Protein AF-A0A353PDS9-F1 (afdb_monomer)

Sequence (69 aa):
EAFTASVGFDHRLYRQDIAGSIAHARMLARIEVLTATECAQIVEGLEAIRAEIEAGRFEWSVALEDVHM

Mean predicted aligned error: 3.21 Å

Structure (mmCIF, N/CA/C/O backbone):
data_AF-A0A353PDS9-F1
#
_entry.id   AF-A0A353PDS9-F1
#
loop_
_atom_site.group_PDB
_atom_site.id
_atom_site.type_symbol
_atom_site.label_atom_id
_atom_site.label_alt_id
_atom_site.label_comp_id
_atom_site.label_asym_id
_atom_site.label_entity_id
_atom_site.label_seq_id
_atom_site.pdbx_PDB_ins_code
_atom_site.Cartn_x
_atom_site.Cartn_y
_atom_site.Cartn_z
_atom_site.occupancy
_atom_site.B_iso_or_equiv
_atom_site.auth_seq_id
_atom_site.auth_comp_id
_atom_site.auth_asym_id
_atom_site.auth_atom_id
_atom_site.pdbx_PDB_model_num
ATOM 1 N N . GLU A 1 1 ? -1.522 9.273 20.676 1.00 58.41 1 GLU A N 1
ATOM 2 C CA . GLU A 1 1 ? -1.698 8.487 19.438 1.00 58.41 1 GLU A CA 1
ATOM 3 C C . GLU A 1 1 ? -3.170 8.375 19.032 1.00 58.41 1 GLU A C 1
ATOM 5 O O . GLU A 1 1 ? -3.503 8.796 17.940 1.00 58.41 1 GLU A O 1
ATOM 10 N N . ALA A 1 2 ? -4.105 7.982 19.910 1.00 66.00 2 ALA A N 1
ATOM 11 C CA . ALA A 1 2 ? -5.522 7.819 19.522 1.00 66.00 2 ALA A CA 1
ATOM 12 C C . ALA A 1 2 ? -6.245 9.059 18.938 1.00 66.00 2 ALA A C 1
ATOM 14 O O . ALA A 1 2 ? -7.236 8.894 18.238 1.00 66.00 2 ALA A O 1
ATOM 15 N N . PHE A 1 3 ? -5.801 10.291 19.224 1.00 78.50 3 PHE A N 1
ATOM 16 C CA . PHE A 1 3 ? -6.448 11.498 18.684 1.00 78.50 3 PHE A CA 1
ATOM 17 C C . PHE A 1 3 ? -6.175 11.705 17.186 1.00 78.50 3 PHE A C 1
ATOM 19 O O . PHE A 1 3 ? -6.996 12.306 16.500 1.00 78.50 3 PHE A O 1
ATOM 26 N N . THR A 1 4 ? -5.028 11.233 16.689 1.00 86.19 4 THR A N 1
ATOM 27 C CA . THR A 1 4 ? -4.605 11.404 15.291 1.00 86.19 4 THR A CA 1
ATOM 28 C C . THR A 1 4 ? -4.909 10.187 14.426 1.00 86.19 4 THR A C 1
ATOM 30 O O . THR A 1 4 ? -4.950 10.328 13.211 1.00 86.19 4 THR A O 1
ATOM 33 N N . ALA A 1 5 ? -5.169 9.025 15.031 1.00 87.50 5 ALA A N 1
ATOM 34 C CA . ALA A 1 5 ? -5.489 7.807 14.299 1.00 87.50 5 ALA A CA 1
ATOM 35 C C . ALA A 1 5 ? -6.841 7.917 13.567 1.00 87.50 5 ALA A C 1
ATOM 37 O O . ALA A 1 5 ? -7.890 8.126 14.186 1.00 87.50 5 ALA A O 1
ATOM 38 N N . SER A 1 6 ? -6.818 7.728 12.250 1.00 92.81 6 SER A N 1
ATOM 39 C CA . SER A 1 6 ? -7.986 7.745 11.367 1.00 92.81 6 SER A CA 1
ATOM 40 C C . SER A 1 6 ? -8.410 6.361 10.870 1.00 92.81 6 SER A C 1
ATOM 42 O O . SER A 1 6 ? -9.532 6.231 10.369 1.00 92.81 6 SER A O 1
ATOM 44 N N . VAL A 1 7 ? -7.615 5.310 11.126 1.00 91.06 7 VAL A N 1
ATOM 45 C CA . VAL A 1 7 ? -7.897 3.912 10.733 1.00 91.06 7 VAL A CA 1
ATOM 46 C C . VAL A 1 7 ? -9.282 3.420 11.160 1.00 91.06 7 VAL A C 1
ATOM 48 O O . VAL A 1 7 ? -9.919 2.623 10.471 1.00 91.06 7 VAL A O 1
ATOM 51 N N . GLY A 1 8 ? -9.834 3.957 12.254 1.00 90.44 8 GLY A N 1
ATOM 52 C CA . GLY A 1 8 ? -11.192 3.648 12.708 1.00 90.44 8 GLY A CA 1
ATOM 53 C C . GLY A 1 8 ? -12.296 3.986 11.693 1.00 90.44 8 GLY A C 1
ATOM 54 O O . GLY A 1 8 ? -13.381 3.412 11.766 1.00 90.44 8 GLY A O 1
ATOM 55 N N . PHE A 1 9 ? -12.038 4.876 10.729 1.00 92.00 9 PHE A N 1
ATOM 56 C CA . PHE A 1 9 ? -13.012 5.264 9.705 1.00 92.00 9 PHE A CA 1
ATOM 57 C C . PHE A 1 9 ? -12.464 5.308 8.274 1.00 92.00 9 PHE A C 1
ATOM 59 O O . PHE A 1 9 ? -13.256 5.161 7.339 1.00 92.00 9 PHE A O 1
ATOM 66 N N . ASP A 1 10 ? -11.165 5.528 8.065 1.00 95.62 10 ASP A N 1
ATOM 67 C CA . ASP A 1 10 ? -10.587 5.625 6.723 1.00 95.62 10 ASP A CA 1
ATOM 68 C C . ASP A 1 10 ? -10.209 4.268 6.111 1.00 95.62 10 ASP A C 1
ATOM 70 O O . ASP A 1 10 ? -10.103 4.201 4.889 1.00 95.62 10 ASP A O 1
ATOM 74 N N . HIS A 1 11 ? -10.170 3.176 6.891 1.00 93.62 11 HIS A N 1
ATOM 75 C CA . HIS A 1 11 ? -9.945 1.814 6.381 1.00 93.62 11 HIS A CA 1
ATOM 76 C C . HIS A 1 11 ? -10.902 1.450 5.239 1.00 93.62 11 HIS A C 1
ATOM 78 O O . HIS A 1 11 ? -10.568 0.666 4.359 1.00 93.62 11 HIS A O 1
ATOM 84 N N . ARG A 1 12 ? -12.094 2.064 5.185 1.00 95.50 12 ARG A N 1
ATOM 85 C CA . ARG A 1 12 ? -13.053 1.927 4.073 1.00 95.50 12 ARG A CA 1
ATOM 86 C C . ARG A 1 12 ? -12.482 2.328 2.703 1.00 95.50 12 ARG A C 1
ATOM 88 O O . ARG A 1 12 ? -13.087 1.999 1.685 1.00 95.50 12 ARG A O 1
ATOM 95 N N . LEU A 1 13 ? -11.372 3.067 2.684 1.00 97.38 13 LEU A N 1
ATOM 96 C CA . LEU A 1 13 ? -10.666 3.554 1.500 1.00 97.38 13 LEU A CA 1
ATOM 97 C C . LEU A 1 13 ? -9.561 2.597 1.018 1.00 97.38 13 LEU A C 1
ATOM 99 O O . LEU A 1 13 ? -8.887 2.917 0.042 1.00 97.38 13 LEU A O 1
ATOM 103 N N . TYR A 1 14 ? -9.401 1.415 1.633 1.00 97.38 14 TYR A N 1
ATOM 104 C CA . TYR A 1 14 ? -8.340 0.453 1.288 1.00 97.38 14 TYR A CA 1
ATOM 105 C C . TYR A 1 14 ? -8.270 0.123 -0.210 1.00 97.38 14 TYR A C 1
ATOM 107 O O . TYR A 1 14 ? -7.195 -0.097 -0.758 1.00 97.38 14 TYR A O 1
ATOM 115 N N . ARG A 1 15 ? -9.415 0.095 -0.909 1.00 97.75 15 ARG A N 1
ATOM 116 C CA . ARG A 1 15 ? -9.455 -0.206 -2.349 1.00 97.75 15 ARG A CA 1
ATOM 117 C C . ARG A 1 15 ? -8.766 0.875 -3.170 1.00 97.75 15 ARG A C 1
ATOM 119 O O . ARG A 1 15 ? -8.082 0.561 -4.140 1.00 97.75 15 ARG A O 1
ATOM 126 N N . GLN A 1 16 ? -8.994 2.135 -2.811 1.00 98.31 16 GLN A N 1
ATOM 127 C CA . GLN A 1 16 ? -8.395 3.290 -3.462 1.00 98.31 16 GLN A CA 1
ATOM 128 C C . GLN A 1 16 ? -6.904 3.356 -3.150 1.00 98.31 16 GLN A C 1
ATOM 130 O O . GLN A 1 16 ? -6.123 3.578 -4.072 1.00 98.31 16 GLN A O 1
ATOM 135 N N . ASP A 1 17 ? -6.531 3.107 -1.895 1.00 98.12 17 ASP A N 1
ATOM 136 C CA . ASP A 1 17 ? -5.134 3.084 -1.474 1.00 98.12 17 ASP A CA 1
ATOM 137 C C . ASP A 1 17 ? -4.335 1.996 -2.212 1.00 98.12 17 ASP A C 1
ATOM 139 O O . ASP A 1 17 ? -3.385 2.299 -2.933 1.00 98.12 17 ASP A O 1
ATOM 143 N N . ILE A 1 18 ? -4.809 0.745 -2.192 1.00 98.12 18 ILE A N 1
ATOM 144 C CA . ILE A 1 18 ? -4.181 -0.368 -2.920 1.00 98.12 18 ILE A CA 1
ATOM 145 C C . ILE A 1 18 ? -4.096 -0.083 -4.425 1.00 98.12 18 ILE A C 1
ATOM 147 O O . ILE A 1 18 ? -3.058 -0.323 -5.046 1.00 98.12 18 ILE A O 1
ATOM 151 N N . ALA A 1 19 ? -5.159 0.448 -5.038 1.00 98.50 19 ALA A N 1
ATOM 152 C CA . ALA A 1 19 ? -5.139 0.786 -6.461 1.00 98.50 19 ALA A CA 1
ATOM 153 C C . ALA A 1 19 ? -4.112 1.888 -6.781 1.00 98.50 19 ALA A C 1
ATOM 155 O O . ALA A 1 19 ? -3.397 1.788 -7.785 1.00 98.50 19 ALA A O 1
ATOM 156 N N . GLY A 1 20 ? -4.017 2.912 -5.927 1.00 98.44 20 GLY A N 1
ATOM 157 C CA . GLY A 1 20 ? -3.021 3.977 -6.020 1.00 98.44 20 GLY A CA 1
ATOM 158 C C . GLY A 1 20 ? -1.598 3.443 -5.872 1.00 98.44 20 GLY A C 1
ATOM 159 O O . GLY A 1 20 ? -0.743 3.738 -6.707 1.00 98.44 20 GLY A O 1
ATOM 160 N N . SER A 1 21 ? -1.370 2.578 -4.887 1.00 98.50 21 SER A N 1
ATOM 161 C CA . SER A 1 21 ? -0.088 1.923 -4.621 1.00 98.50 21 SER A CA 1
ATOM 162 C C . SER A 1 21 ? 0.361 1.024 -5.777 1.00 98.50 21 SER A C 1
ATOM 164 O O . SER A 1 21 ? 1.508 1.118 -6.217 1.00 98.50 21 SER A O 1
ATOM 166 N N . ILE A 1 22 ? -0.541 0.234 -6.375 1.00 98.69 22 ILE A N 1
ATOM 167 C CA . ILE A 1 22 ? -0.247 -0.559 -7.585 1.00 98.69 22 ILE A CA 1
ATOM 168 C C . ILE A 1 22 ? 0.129 0.353 -8.761 1.00 98.69 22 ILE A C 1
ATOM 170 O O . ILE A 1 22 ? 1.092 0.078 -9.484 1.00 98.69 22 ILE A O 1
ATOM 174 N N . ALA A 1 23 ? -0.625 1.435 -8.981 1.00 98.69 23 ALA A N 1
ATOM 175 C CA . ALA A 1 23 ? -0.330 2.385 -10.051 1.00 98.69 23 ALA A CA 1
ATOM 176 C C . ALA A 1 23 ? 1.035 3.060 -9.843 1.00 98.69 23 ALA A C 1
ATOM 178 O O . ALA A 1 23 ? 1.814 3.180 -10.793 1.00 98.69 23 ALA A O 1
ATOM 179 N N . HIS A 1 24 ? 1.348 3.439 -8.603 1.00 98.69 24 HIS A N 1
ATOM 180 C CA . HIS A 1 24 ? 2.621 4.042 -8.242 1.00 98.69 24 HIS A CA 1
ATOM 181 C C . HIS A 1 24 ? 3.782 3.057 -8.430 1.00 98.69 24 HIS A C 1
ATOM 183 O O . HIS A 1 24 ? 4.746 3.396 -9.111 1.00 98.69 24 HIS A O 1
ATOM 189 N N . ALA A 1 25 ? 3.666 1.816 -7.951 1.00 98.69 25 ALA A N 1
ATOM 190 C CA . ALA A 1 25 ? 4.688 0.784 -8.137 1.00 98.69 25 ALA A CA 1
ATOM 191 C C . ALA A 1 25 ? 4.986 0.525 -9.625 1.00 98.69 25 ALA A C 1
ATOM 193 O O . ALA A 1 25 ? 6.146 0.453 -10.031 1.00 98.69 25 ALA A O 1
ATOM 194 N N . ARG A 1 26 ? 3.948 0.458 -10.472 1.00 98.62 26 ARG A N 1
ATOM 195 C CA . ARG A 1 26 ? 4.109 0.322 -11.933 1.00 98.62 26 ARG A CA 1
ATOM 196 C C . ARG A 1 26 ? 4.790 1.534 -12.564 1.00 98.62 26 ARG A C 1
ATOM 198 O O . ARG A 1 26 ? 5.588 1.375 -13.486 1.00 98.62 26 ARG A O 1
ATOM 205 N N . MET A 1 27 ? 4.476 2.738 -12.090 1.00 98.69 27 MET A N 1
ATOM 206 C CA . MET A 1 27 ? 5.143 3.959 -12.539 1.00 98.69 27 MET A CA 1
ATOM 207 C C . MET A 1 27 ? 6.629 3.939 -12.159 1.00 98.69 27 MET A C 1
ATOM 209 O O . MET A 1 27 ? 7.462 4.164 -13.033 1.00 98.69 27 MET A O 1
ATOM 213 N N . LEU A 1 28 ? 6.963 3.584 -10.913 1.00 98.81 28 LEU A N 1
ATOM 214 C CA . LEU A 1 28 ? 8.345 3.461 -10.435 1.00 98.81 28 LEU A CA 1
ATOM 215 C C . LEU A 1 28 ? 9.148 2.437 -11.246 1.00 98.81 28 LEU A C 1
ATOM 217 O O . LEU A 1 28 ? 10.301 2.691 -11.585 1.00 98.81 28 LEU A O 1
ATOM 221 N N . ALA A 1 29 ? 8.527 1.318 -11.624 1.00 98.69 29 ALA A N 1
ATOM 222 C CA . ALA A 1 29 ? 9.152 0.335 -12.504 1.00 98.69 29 ALA A CA 1
ATOM 223 C C . ALA A 1 29 ? 9.427 0.890 -13.909 1.00 98.69 29 ALA A C 1
ATOM 225 O O . ALA A 1 29 ? 10.473 0.637 -14.498 1.00 98.69 29 ALA A O 1
ATOM 226 N N . ARG A 1 30 ? 8.498 1.690 -14.449 1.00 98.50 30 ARG A N 1
ATOM 227 C CA . ARG A 1 30 ? 8.645 2.322 -15.769 1.00 98.50 30 ARG A CA 1
ATOM 228 C C . ARG A 1 30 ? 9.791 3.333 -15.821 1.00 98.50 30 ARG A C 1
ATOM 230 O O . ARG A 1 30 ? 10.363 3.521 -16.890 1.00 98.50 30 ARG A O 1
ATOM 237 N N . ILE A 1 31 ? 10.086 3.996 -14.706 1.00 98.62 31 ILE A N 1
ATOM 238 C CA . ILE A 1 31 ? 11.218 4.927 -14.584 1.00 98.62 31 ILE A CA 1
ATOM 239 C C . ILE A 1 31 ? 12.476 4.254 -14.013 1.00 98.62 31 ILE A C 1
ATOM 241 O O . ILE A 1 31 ? 13.391 4.952 -13.590 1.00 98.62 31 ILE A O 1
ATOM 245 N N . GLU A 1 32 ? 12.505 2.917 -13.986 1.00 98.31 32 GLU A N 1
ATOM 246 C CA . GLU A 1 32 ? 13.655 2.093 -13.583 1.00 98.31 32 GLU A CA 1
ATOM 247 C C . GLU A 1 32 ? 14.111 2.290 -1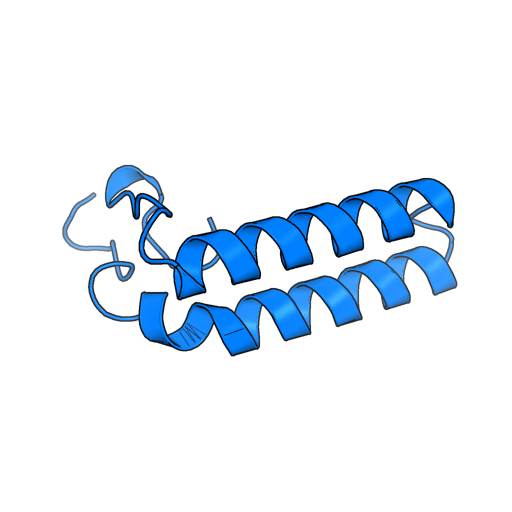2.121 1.00 98.31 32 GLU A C 1
ATOM 249 O O . GLU A 1 32 ? 15.211 1.888 -11.751 1.00 98.31 32 GLU A O 1
ATOM 254 N N . VAL A 1 33 ? 13.255 2.859 -11.262 1.00 98.75 33 VAL A N 1
ATOM 255 C CA . VAL A 1 33 ? 13.478 2.916 -9.803 1.00 98.75 33 VAL A CA 1
ATOM 256 C C . VAL A 1 33 ? 13.232 1.550 -9.163 1.00 98.75 33 VAL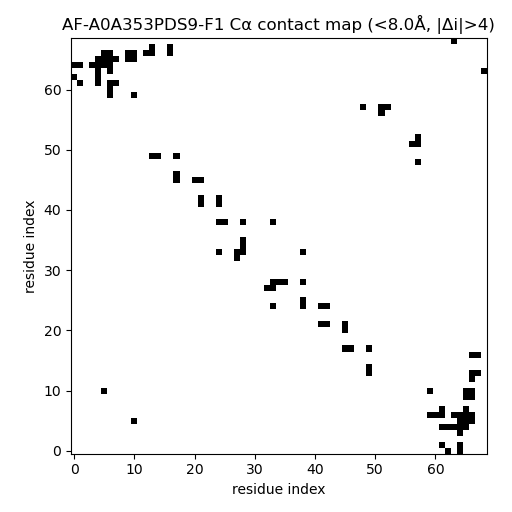 A C 1
ATOM 258 O O . VAL A 1 33 ? 13.906 1.190 -8.203 1.00 98.75 33 VAL A O 1
ATOM 261 N N . LEU A 1 34 ? 12.276 0.792 -9.704 1.00 98.56 34 LEU A N 1
ATOM 262 C CA . LEU A 1 34 ? 12.050 -0.611 -9.369 1.00 98.56 34 LEU A CA 1
ATOM 263 C C . LEU A 1 34 ? 12.373 -1.489 -10.574 1.00 98.56 34 LEU A C 1
ATOM 265 O 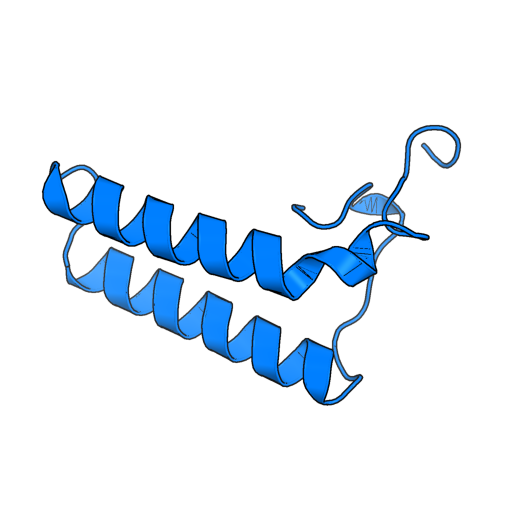O . LEU A 1 34 ? 12.087 -1.137 -11.720 1.00 98.56 34 LEU A O 1
ATOM 269 N N . THR A 1 35 ? 12.891 -2.681 -10.317 1.00 98.75 35 THR A N 1
ATOM 270 C CA . THR A 1 35 ? 12.943 -3.738 -11.326 1.00 98.75 35 THR A CA 1
ATOM 271 C C . THR A 1 35 ? 11.539 -4.279 -11.619 1.00 98.75 35 THR A C 1
ATOM 273 O O . THR A 1 35 ? 10.610 -4.166 -10.814 1.00 98.75 35 THR A O 1
ATOM 276 N N . ALA A 1 36 ? 11.374 -4.934 -12.773 1.00 98.38 36 ALA A N 1
ATOM 277 C CA . ALA A 1 36 ? 10.121 -5.614 -13.108 1.00 98.38 36 ALA A CA 1
ATOM 278 C C . ALA A 1 36 ? 9.746 -6.689 -12.069 1.00 98.38 36 ALA A C 1
ATOM 280 O O . ALA A 1 36 ? 8.567 -6.859 -11.762 1.00 98.38 36 ALA A O 1
ATOM 281 N N . THR A 1 37 ? 10.744 -7.374 -11.501 1.00 98.62 37 THR A N 1
ATOM 282 C CA . THR A 1 37 ? 10.553 -8.385 -10.454 1.00 98.62 37 THR A CA 1
ATOM 283 C C . THR A 1 37 ? 10.055 -7.760 -9.154 1.00 98.62 37 THR A C 1
ATOM 285 O O . THR A 1 37 ? 9.053 -8.224 -8.618 1.00 98.62 37 THR A O 1
ATOM 288 N N . GLU A 1 38 ? 10.689 -6.685 -8.676 1.00 98.62 38 GLU A N 1
ATOM 289 C CA . GLU A 1 38 ? 10.249 -5.985 -7.457 1.00 98.62 38 GLU A CA 1
ATOM 290 C C . GLU A 1 38 ? 8.834 -5.424 -7.621 1.00 98.62 38 GLU A C 1
ATOM 292 O O . GLU A 1 38 ? 7.995 -5.575 -6.737 1.00 98.62 38 GLU A O 1
ATOM 297 N N . CYS A 1 39 ? 8.528 -4.839 -8.783 1.00 98.69 39 CYS A N 1
ATOM 298 C CA . CYS A 1 39 ? 7.181 -4.364 -9.084 1.00 98.69 39 CYS A CA 1
ATOM 299 C C . CYS A 1 39 ? 6.149 -5.498 -9.044 1.00 98.69 39 CYS A C 1
ATOM 301 O O . CYS A 1 39 ? 5.084 -5.326 -8.452 1.00 98.69 39 CYS A O 1
ATOM 303 N N . ALA A 1 40 ? 6.459 -6.656 -9.633 1.00 98.69 40 ALA A N 1
ATOM 304 C CA . ALA A 1 40 ? 5.571 -7.813 -9.606 1.00 98.69 40 ALA A CA 1
ATOM 305 C C . ALA A 1 40 ? 5.323 -8.307 -8.172 1.00 98.69 40 ALA A C 1
ATOM 307 O O . ALA A 1 40 ? 4.170 -8.529 -7.810 1.00 98.69 40 ALA A O 1
ATOM 308 N N . GLN A 1 41 ? 6.371 -8.397 -7.347 1.00 98.81 41 GLN A N 1
ATOM 309 C CA . GLN A 1 41 ? 6.267 -8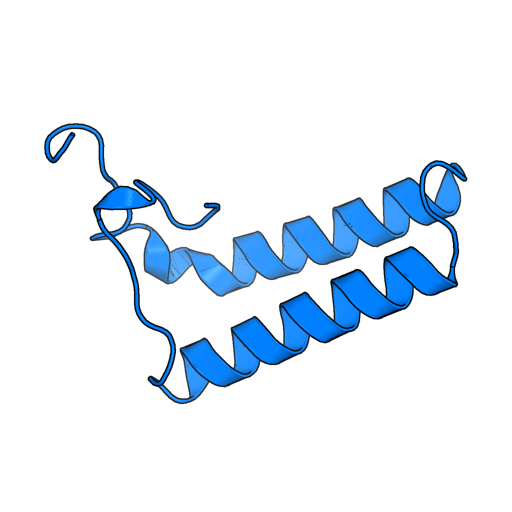.807 -5.942 1.00 98.81 41 GLN A CA 1
ATOM 310 C C . GLN A 1 41 ? 5.420 -7.835 -5.113 1.00 98.81 41 GLN A C 1
ATOM 312 O O . GLN A 1 41 ? 4.575 -8.267 -4.332 1.00 98.81 41 GLN A O 1
ATOM 317 N N . ILE A 1 42 ? 5.600 -6.524 -5.306 1.00 98.62 42 ILE A N 1
ATOM 318 C CA . ILE A 1 42 ? 4.795 -5.500 -4.623 1.00 98.62 42 ILE A CA 1
ATOM 319 C C . ILE A 1 42 ? 3.325 -5.613 -5.036 1.00 98.62 42 ILE A C 1
ATOM 321 O O . ILE A 1 42 ? 2.443 -5.607 -4.181 1.00 98.62 42 ILE A O 1
ATOM 325 N N . VAL A 1 43 ? 3.045 -5.742 -6.337 1.00 98.69 43 VAL A N 1
ATOM 326 C CA . VAL A 1 43 ? 1.670 -5.876 -6.836 1.00 98.69 43 VAL A CA 1
ATOM 327 C C . VAL A 1 43 ? 1.009 -7.148 -6.305 1.00 98.69 43 VAL A C 1
ATOM 329 O O . VAL A 1 43 ? -0.141 -7.088 -5.881 1.00 98.69 43 VAL A O 1
ATOM 332 N N . GLU A 1 44 ? 1.719 -8.277 -6.286 1.00 98.69 44 GLU A N 1
ATOM 333 C CA . GLU A 1 44 ? 1.213 -9.533 -5.721 1.00 98.69 44 GLU A CA 1
ATOM 334 C C . GLU A 1 44 ? 0.910 -9.404 -4.222 1.00 98.69 44 GLU A C 1
ATOM 336 O O . GLU A 1 44 ? -0.163 -9.811 -3.778 1.00 98.69 44 GLU A O 1
ATOM 341 N N . GLY A 1 45 ? 1.802 -8.774 -3.453 1.00 98.44 45 GLY A N 1
ATOM 342 C CA . GLY A 1 45 ? 1.582 -8.514 -2.030 1.00 98.44 45 GLY A CA 1
ATOM 343 C C . GLY A 1 45 ? 0.355 -7.635 -1.770 1.00 98.44 45 GLY A C 1
ATOM 344 O O . GLY A 1 45 ? -0.475 -7.966 -0.927 1.00 98.44 45 GLY A O 1
ATOM 345 N N . LEU A 1 46 ? 0.186 -6.554 -2.537 1.00 98.44 46 LEU A N 1
ATOM 346 C CA . LEU A 1 46 ? -0.974 -5.660 -2.430 1.00 98.44 46 LEU A CA 1
ATOM 347 C C . LEU A 1 46 ? -2.292 -6.369 -2.783 1.00 98.44 46 LEU A C 1
ATOM 349 O O . LEU A 1 46 ? -3.324 -6.135 -2.153 1.00 98.44 46 LEU A O 1
ATOM 353 N N . GLU A 1 47 ? -2.263 -7.262 -3.771 1.00 98.44 47 GLU A N 1
ATOM 354 C CA . GLU A 1 47 ? -3.407 -8.095 -4.148 1.00 98.44 47 GLU A CA 1
ATOM 355 C C . GLU A 1 47 ? -3.755 -9.133 -3.067 1.00 98.44 47 GLU A C 1
ATOM 357 O O . GLU A 1 47 ? -4.933 -9.336 -2.757 1.00 98.44 47 GLU A O 1
ATOM 362 N N . ALA A 1 48 ? -2.748 -9.736 -2.429 1.00 98.25 48 ALA A N 1
ATOM 363 C CA . ALA A 1 48 ? -2.945 -10.631 -1.292 1.00 98.25 48 ALA A CA 1
ATOM 364 C C . ALA A 1 48 ? -3.562 -9.901 -0.086 1.00 98.25 48 ALA A C 1
ATOM 366 O O . ALA A 1 48 ? -4.541 -10.390 0.482 1.00 98.25 48 ALA A O 1
ATOM 367 N N . ILE A 1 49 ? -3.0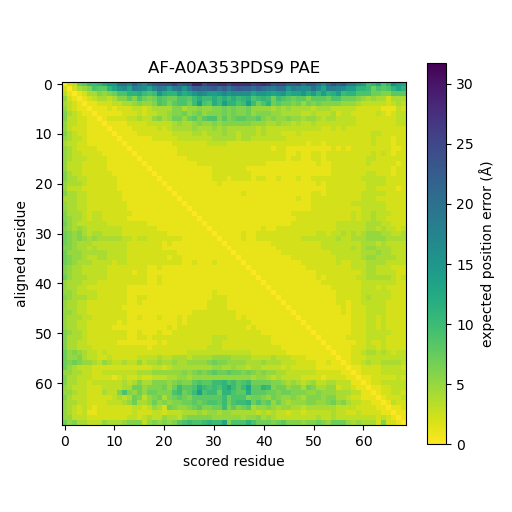64 -8.703 0.245 1.00 97.12 49 ILE A N 1
ATOM 368 C CA . ILE A 1 49 ? -3.629 -7.847 1.301 1.00 97.12 49 ILE A CA 1
ATOM 369 C C . ILE A 1 49 ? -5.092 -7.513 0.990 1.00 97.12 49 ILE A C 1
ATOM 371 O O . ILE A 1 49 ? -5.959 -7.667 1.852 1.00 97.12 49 ILE A O 1
ATOM 375 N N . ARG A 1 50 ? -5.409 -7.129 -0.257 1.00 98.00 50 ARG A N 1
ATOM 376 C CA . ARG A 1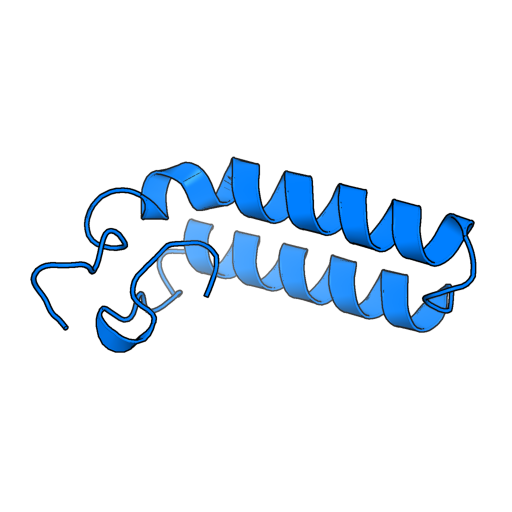 50 ? -6.795 -6.861 -0.677 1.00 98.00 50 ARG A CA 1
ATOM 377 C C . ARG A 1 50 ? -7.706 -8.055 -0.402 1.00 98.00 50 ARG A C 1
ATOM 379 O O . ARG A 1 50 ? -8.778 -7.884 0.175 1.00 98.00 50 ARG A O 1
ATOM 386 N N . ALA A 1 51 ? -7.278 -9.254 -0.795 1.00 97.94 51 ALA A N 1
ATOM 387 C CA . ALA A 1 51 ? -8.046 -10.477 -0.588 1.00 97.94 51 ALA A CA 1
ATOM 388 C C . ALA A 1 51 ? -8.229 -10.811 0.904 1.00 97.94 51 ALA A C 1
ATOM 390 O O . ALA A 1 51 ? -9.267 -11.342 1.302 1.00 97.94 51 ALA A O 1
ATOM 391 N N . GLU A 1 52 ? -7.241 -10.502 1.741 1.00 97.88 52 GLU A N 1
ATOM 392 C CA . GLU A 1 52 ? -7.309 -10.714 3.185 1.00 97.88 52 GLU A CA 1
ATOM 393 C C . GLU A 1 52 ? -8.288 -9.750 3.872 1.00 97.88 52 GLU A C 1
ATOM 395 O O . GLU A 1 52 ? -9.101 -10.185 4.696 1.00 97.88 52 GLU A O 1
ATOM 400 N N . ILE A 1 53 ? -8.287 -8.474 3.466 1.00 96.56 53 ILE A N 1
ATOM 401 C CA . ILE A 1 53 ? -9.264 -7.466 3.904 1.00 96.56 53 ILE A CA 1
ATOM 402 C C . ILE A 1 53 ? -10.678 -7.882 3.484 1.00 96.56 53 ILE A C 1
ATOM 404 O O . ILE A 1 53 ? -11.595 -7.880 4.306 1.00 96.56 53 ILE A O 1
ATOM 408 N N . GLU A 1 54 ? -10.870 -8.281 2.224 1.00 96.56 54 GLU A N 1
ATOM 409 C CA . GLU A 1 54 ? -12.180 -8.691 1.698 1.00 96.56 54 GLU A CA 1
ATOM 410 C C . GLU A 1 54 ? -12.720 -9.962 2.361 1.00 96.56 54 GLU A C 1
ATOM 412 O O . GLU A 1 54 ? -13.933 -10.121 2.504 1.00 96.56 54 GLU A O 1
ATOM 417 N N . ALA A 1 55 ? -11.831 -10.842 2.819 1.00 97.62 55 ALA A N 1
ATOM 418 C CA . ALA A 1 55 ? -12.198 -12.019 3.593 1.00 97.62 55 ALA A CA 1
ATOM 419 C C . ALA A 1 55 ? -12.404 -11.741 5.094 1.00 97.62 55 ALA A C 1
ATOM 421 O O . ALA A 1 55 ? -12.701 -12.676 5.840 1.00 97.62 5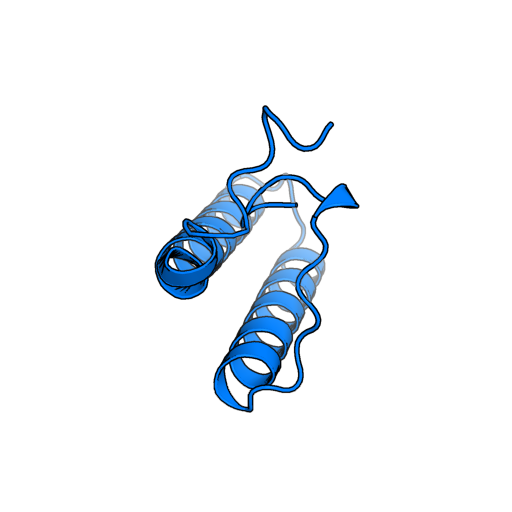5 ALA A O 1
ATOM 422 N N . GLY A 1 56 ? -12.223 -10.496 5.549 1.00 96.06 56 GLY A N 1
ATOM 423 C CA . GLY A 1 56 ? -12.344 -10.107 6.955 1.00 96.06 56 GLY A CA 1
ATOM 424 C C . GLY A 1 56 ? -11.258 -10.693 7.861 1.00 96.06 56 GLY A C 1
ATOM 425 O O . GLY A 1 56 ? -11.493 -10.845 9.057 1.00 96.06 56 GLY A O 1
ATOM 426 N N . ARG A 1 57 ? -10.102 -11.070 7.300 1.00 95.62 57 ARG A N 1
ATOM 427 C CA . ARG A 1 57 ? -8.970 -11.654 8.042 1.00 95.62 57 ARG A CA 1
ATOM 428 C C . ARG A 1 57 ? -7.849 -10.658 8.338 1.00 95.62 57 ARG A C 1
ATOM 430 O O . ARG A 1 57 ? -6.955 -10.986 9.106 1.00 95.62 57 ARG A O 1
ATOM 437 N N . PHE A 1 58 ? -7.894 -9.472 7.738 1.00 93.81 58 PHE A N 1
ATOM 438 C CA . PHE A 1 58 ? -6.895 -8.433 7.958 1.00 93.81 58 PHE A CA 1
ATOM 439 C C . PHE A 1 58 ? -7.133 -7.715 9.292 1.00 93.81 58 PHE A C 1
ATOM 441 O O . PHE A 1 58 ? -8.242 -7.241 9.560 1.00 93.81 58 PHE A O 1
ATOM 448 N N . GLU A 1 59 ? -6.091 -7.618 10.115 1.00 92.50 59 GLU A N 1
ATOM 449 C CA . GLU A 1 59 ? -6.144 -6.940 11.410 1.00 92.50 59 GLU A CA 1
ATOM 450 C C . GLU A 1 59 ? -5.735 -5.471 11.273 1.00 92.50 59 GLU A C 1
ATOM 452 O O . GLU A 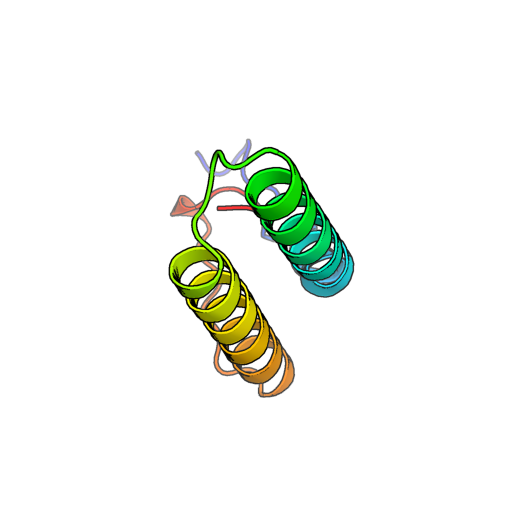1 59 ? -4.568 -5.140 11.077 1.00 92.50 59 GLU A O 1
ATOM 457 N N . TRP A 1 60 ? -6.705 -4.569 11.416 1.00 90.88 60 TRP A N 1
ATOM 458 C CA . TRP A 1 60 ? -6.440 -3.132 11.461 1.00 90.88 60 TRP A CA 1
ATOM 459 C C . TRP A 1 60 ? -5.850 -2.730 12.812 1.00 90.88 60 TRP A C 1
ATOM 461 O O . TRP A 1 60 ? -6.395 -3.064 13.866 1.00 90.88 60 TRP A O 1
ATOM 471 N N . SER A 1 61 ? -4.769 -1.952 12.784 1.00 89.94 61 SER A N 1
ATOM 472 C CA . SER A 1 61 ? -4.063 -1.514 13.985 1.00 89.94 61 SER A CA 1
ATOM 473 C C . SER A 1 61 ? -4.180 -0.008 14.173 1.00 89.94 61 SER A C 1
ATOM 475 O O . SER A 1 61 ? -3.722 0.768 13.343 1.00 89.94 61 SER A O 1
ATOM 477 N N . VAL A 1 62 ? -4.714 0.425 15.318 1.00 83.12 62 VAL A N 1
ATOM 478 C CA . VAL A 1 62 ? -4.710 1.849 15.712 1.00 83.12 62 VAL A CA 1
ATOM 479 C C . VAL A 1 62 ? -3.285 2.393 15.841 1.00 83.12 62 VAL A C 1
ATOM 481 O O . VAL A 1 62 ? -3.067 3.57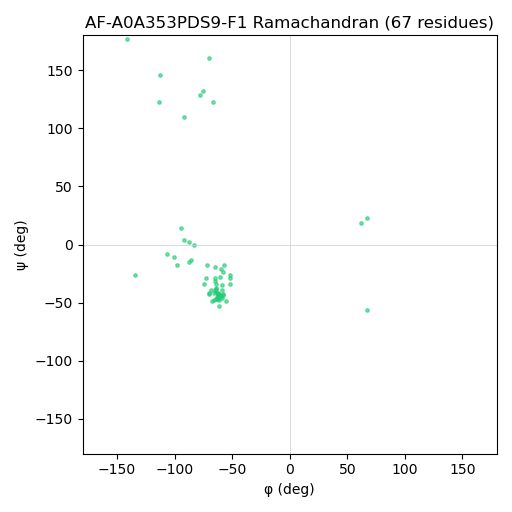9 15.617 1.00 83.12 62 VAL A O 1
ATOM 484 N N . ALA A 1 63 ? -2.313 1.536 16.166 1.00 86.62 63 ALA A N 1
ATOM 485 C CA . ALA A 1 63 ? -0.908 1.926 16.257 1.00 86.62 63 ALA A CA 1
ATOM 486 C C . ALA A 1 63 ? -0.269 2.202 14.884 1.00 86.62 63 ALA A C 1
ATOM 488 O O . ALA A 1 63 ? 0.775 2.842 14.838 1.00 86.62 63 ALA A O 1
ATOM 489 N N . LEU A 1 64 ? -0.887 1.736 13.791 1.00 87.75 64 LEU A N 1
ATOM 490 C CA . LEU A 1 64 ? -0.502 2.098 12.424 1.00 87.75 64 LEU A CA 1
ATOM 491 C C . LEU A 1 64 ? -1.210 3.379 11.946 1.00 87.75 64 LEU A C 1
ATOM 493 O O . LEU A 1 64 ? -0.959 3.844 10.853 1.00 87.75 64 LEU A O 1
ATOM 497 N N . GLU A 1 65 ? -2.015 4.016 12.801 1.00 86.38 65 GLU A N 1
ATOM 498 C CA . GLU A 1 65 ? -2.640 5.332 12.604 1.00 86.38 65 GLU A CA 1
ATOM 499 C C . GLU A 1 65 ? -3.710 5.414 11.501 1.00 86.38 65 GLU A C 1
ATOM 501 O O . GLU A 1 65 ? -4.840 5.801 11.817 1.00 86.38 65 GLU A O 1
ATOM 506 N N . ASP A 1 66 ? -3.415 5.053 10.252 1.00 90.62 66 ASP A N 1
ATOM 507 C CA . ASP A 1 66 ? -4.292 5.242 9.087 1.00 90.62 66 ASP A CA 1
ATOM 508 C C . ASP A 1 66 ? -4.253 4.066 8.085 1.00 90.62 66 ASP A C 1
ATOM 510 O O . ASP A 1 66 ? -3.556 3.079 8.290 1.00 90.62 66 ASP A O 1
ATOM 514 N N . VAL A 1 67 ? -5.070 4.126 7.025 1.00 89.69 67 VAL A N 1
ATOM 515 C CA . VAL A 1 67 ? -5.207 3.052 6.015 1.00 89.69 67 VAL A CA 1
ATOM 516 C C . VAL A 1 67 ? -3.950 2.777 5.171 1.00 89.69 67 VAL A C 1
ATOM 518 O O . VAL A 1 67 ? -3.872 1.714 4.560 1.00 89.69 67 VAL A O 1
ATOM 521 N N . HIS A 1 68 ? -3.001 3.712 5.099 1.00 90.62 68 HIS A N 1
ATOM 522 C CA . HIS A 1 68 ? -1.811 3.619 4.242 1.00 90.62 68 HIS A CA 1
ATOM 523 C C . HIS A 1 68 ? -0.641 2.887 4.919 1.00 90.62 68 HIS A C 1
ATOM 525 O O . HIS A 1 68 ? 0.333 2.544 4.245 1.00 90.62 68 HIS A O 1
ATOM 531 N N . MET A 1 69 ? -0.704 2.711 6.239 1.00 86.25 69 MET A N 1
ATOM 532 C CA . MET A 1 69 ? 0.394 2.272 7.107 1.00 86.25 69 MET A CA 1
ATOM 533 C C . MET A 1 69 ? 0.165 0.865 7.657 1.00 86.25 69 MET A C 1
ATOM 535 O O . MET A 1 69 ? 1.180 0.149 7.818 1.00 86.25 69 MET A O 1
#

pLDDT: mean 94.41, std 7.25, range [58.41, 98.81]

Foldseek 3Di:
DLVQFPAVPQLVCLVVLLVVQLVVLVVCCVVVVDPPVRSVVSNVVSVVQVVCVVVVNDDGDVVVRHNND

Solvent-accessible surface area (backbone atoms only — not comparable to full-atom values): 3988 Å² total; per-residue (Å²): 112,81,89,77,36,42,33,92,68,46,45,84,45,43,68,59,50,47,53,50,51,44,54,48,41,53,49,38,28,74,71,65,77,30,51,73,65,58,31,49,52,52,44,52,50,49,51,51,51,51,54,31,49,76,68,70,68,56,84,85,51,69,90,46,27,40,63,92,96

Radius of gyration: 13.58 Å; Cα contacts (8 Å, |Δi|>4): 59; chains: 1; bounding box: 27×24×35 Å

Nearest PDB structures (foldseek):
  9ggi-assembly1_A  TM=1.001E+00  e=2.412E-05  Arabidopsis thaliana
  9ggj-assembly2_H  TM=1.002E+00  e=2.412E-05  Arabidopsis thaliana
  9ggj-assembly2_E  TM=1.002E+00  e=3.848E-05  Arabidopsis thaliana
  1hy1-assembly1_B  TM=9.706E-01  e=1.615E-03  Anas platyrhynchos
  4llg-assembly2_J  TM=7.262E-01  e=8.279E+00  Escherichia coli BW2952

Secondary structure (DSSP, 8-state):
-TTT--HHHHGGGHHHHHHHHHHHHHHHHHTTSS-HHHHHHHHHHHHHHHHHHHTT-----GGG-STT-